Protein 9JP6 (pdb70)

Foldseek 3Di:
DDPFWFQFKAKPFDPRHGDTDGDAQQLLCVLVVHGDDDSVHGDIDTVSSRVSCQVVQQVVCVVVPHGMHIDTDD

B-factor: mean 40.9, std 11.65, range [27.43, 92.7]

Secondary structure (DSSP, 8-state):
--SSEE-EEEEESSTTTT-EEE-BHHHHHHHTT---S-TT-B-PEEHHHHHHHHHHHHHHHHHTT-S-EEEE--

Solvent-accessible surface area: 5175 Å² total; per-residue (Å²): 183,102,90,88,123,4,135,0,0,88,14,72,31,35,199,153,86,51,66,68,50,78,0,13,43,17,27,76,27,49,9,103,67,128,106,49,40,61,94,152,81,94,70,40,1,41,46,82,2,0,84,100,0,33,79,87,32,34,126,80,5,104,134,121,188,66,104,63,84,42,87,27,34,225

Sequence (74 aa):
TQANWCKGVRILGGKRDGETVLFTDAHFSESMGMAGGDPELVEALPMPAALRLLVKWNKLCEQMKLDYRYKLLH

Radius of gyration: 11.98 Å; Cα contacts (8 Å, |Δi|>4): 134; chains: 1; bounding box: 27×26×29 Å

Structure (mmCIF, N/CA/C/O backbone):
data_9JP6
#
_entry.id   9JP6
#
_cell.length_a   58.085
_cell.length_b   58.085
_cell.length_c   46.044
_cell.angle_alpha   90.000
_cell.angle_beta   90.000
_cell.angle_gamma   90.000
#
_symmetry.space_group_name_H-M   'P 41 21 2'
#
loop_
_entity.id
_entity.type
_entity.pdbx_description
1 polymer 'nuclease encoded by gene PAOP5_157'
2 non-polymer 'CHLORIDE ION'
3 non-polymer GLYCEROL
4 water water
#
loop_
_atom_site.group_PDB
_atom_site.id
_atom_site.type_symbol
_atom_site.label_atom_id
_atom_site.label_alt_id
_atom_site.label_comp_id
_atom_site.label_asym_id
_atom_site.label_entity_id
_atom_site.label_seq_id
_atom_site.pdbx_PDB_ins_code
_atom_site.Cartn_x
_atom_site.Cartn_y
_atom_site.Cartn_z
_atom_site.occupancy
_atom_site.B_iso_or_equiv
_atom_site.auth_seq_id
_atom_site.auth_comp_id
_atom_site.auth_asym_id
_atom_site.auth_atom_id
_atom_site.pdbx_PDB_model_num
ATOM 1 N N . THR A 1 4 ? 5.29399 -22.45031 19.36114 1.000 85.64563 2 THR A N 1
ATOM 2 C CA . THR A 1 4 ? 6.50469 -22.91570 18.68329 1.000 92.31872 2 THR A CA 1
ATOM 3 C C . THR A 1 4 ? 6.33572 -24.33845 18.11179 1.000 92.11812 2 THR A C 1
ATOM 4 O O . THR A 1 4 ? 7.17518 -25.22017 18.32331 1.000 90.19304 2 THR A O 1
ATOM 8 N N . GLN A 1 5 ? 5.25841 -24.53793 17.35243 1.000 86.59574 3 GLN A N 1
ATOM 9 C CA . GLN A 1 5 ? 4.85103 -25.84750 16.85521 1.000 81.10508 3 GLN A CA 1
ATOM 10 C C . GLN A 1 5 ? 5.04075 -25.97470 15.34402 1.000 74.15560 3 GLN A C 1
ATOM 11 O O . GLN A 1 5 ? 5.08217 -24.98500 14.60366 1.000 72.35367 3 GLN A O 1
ATOM 17 N N . ALA A 1 6 ? 5.15396 -27.22659 14.88660 1.000 80.08866 4 ALA A N 1
ATOM 18 C CA . ALA A 1 6 ? 4.88550 -27.50358 13.48231 1.000 67.36358 4 ALA A CA 1
ATOM 19 C C . ALA A 1 6 ? 3.41320 -27.30529 13.15958 1.000 55.17857 4 ALA A C 1
ATOM 20 O O . ALA A 1 6 ? 3.03902 -27.32784 11.98559 1.000 52.81594 4 ALA A O 1
ATOM 22 N N . ASN A 1 7 ? 2.58190 -27.10254 14.17910 1.000 57.96318 5 ASN A N 1
ATOM 23 C CA . ASN A 1 7 ? 1.14071 -27.03539 14.03829 1.000 51.51136 5 ASN A CA 1
ATOM 24 C C . ASN A 1 7 ? 0.57952 -25.62576 14.14933 1.000 41.40339 5 ASN A C 1
ATOM 25 O O . ASN A 1 7 ? -0.60098 -25.42550 13.86288 1.000 35.22228 5 ASN A O 1
ATOM 30 N N . TRP A 1 8 ? 1.37456 -24.65480 14.56565 1.000 42.03319 6 TRP A N 1
ATOM 31 C CA . TRP A 1 8 ? 0.90307 -23.29809 14.76648 1.000 38.50054 6 TRP A CA 1
ATOM 32 C C . TRP A 1 8 ? 1.89776 -22.34947 14.11757 1.000 42.59790 6 TRP A C 1
ATOM 33 O O . TRP A 1 8 ? 3.09669 -22.63692 14.05238 1.000 46.38801 6 TRP A O 1
ATOM 44 N N . CYS A 1 9 ? 1.39175 -21.23063 13.60309 1.000 38.58627 7 CYS A N 1
ATOM 45 C CA . CYS A 1 9 ? 2.24061 -20.26246 12.92133 1.000 33.72370 7 CYS A CA 1
ATOM 46 C C . CYS A 1 9 ? 1.81131 -18.85974 13.30697 1.000 30.70038 7 CYS A C 1
ATOM 47 O O . CYS A 1 9 ? 0.62263 -18.53565 13.22748 1.000 32.30186 7 CYS A O 1
ATOM 50 N N 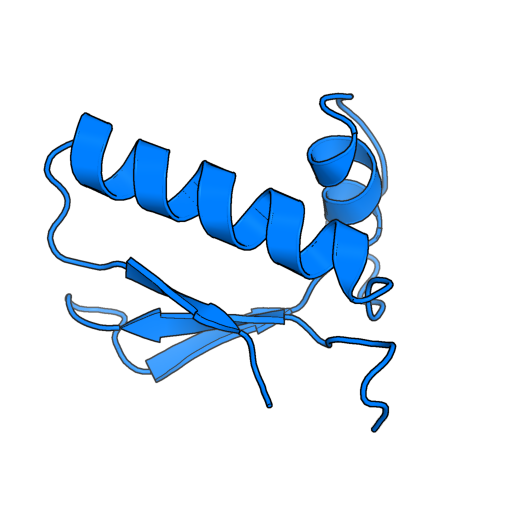. LYS A 1 10 ? 2.78230 -18.02940 13.70219 1.000 33.17553 8 LYS A N 1
ATOM 51 C CA . LYS A 1 10 ? 2.49231 -16.69857 14.22539 1.000 32.84287 8 LYS A CA 1
ATOM 52 C C . LYS A 1 10 ? 2.15521 -15.67085 13.15466 1.000 31.06304 8 LYS A C 1
ATOM 53 O O . LYS A 1 10 ? 1.46893 -14.68950 13.46445 1.000 28.24007 8 LYS A O 1
ATOM 59 N N . GLY A 1 11 ? 2.62447 -15.84798 11.92269 1.000 30.84957 9 GLY A N 1
ATOM 60 C CA . GLY A 1 11 ? 2.35461 -14.84932 10.88706 1.000 29.21005 9 GLY A CA 1
ATOM 61 C C . GLY A 1 11 ? 3.25411 -15.02990 9.67420 1.000 28.61692 9 GLY A C 1
ATOM 62 O O . GLY A 1 11 ? 3.71297 -16.13022 9.38496 1.000 32.73477 9 GLY A O 1
ATOM 63 N N . VAL A 1 12 ? 3.48415 -13.93027 8.96979 1.000 28.96309 10 VAL A N 1
ATOM 64 C CA . VAL A 1 12 ? 4.26356 -13.95581 7.74187 1.000 29.07063 10 VAL A CA 1
ATOM 65 C C . VAL A 1 12 ? 5.28450 -12.83404 7.77713 1.000 31.14761 10 VAL A C 1
ATOM 66 O O . VAL A 1 12 ? 5.18498 -11.89198 8.56513 1.000 32.51297 10 VAL A O 1
ATOM 70 N N . ARG A 1 13 ? 6.28516 -12.95154 6.91796 1.000 29.36208 11 ARG A N 1
ATOM 71 C CA . ARG A 1 13 ? 7.21826 -11.86541 6.69399 1.000 31.98955 11 ARG A CA 1
ATOM 72 C C . ARG A 1 13 ? 7.33047 -11.60062 5.19929 1.000 35.59238 11 ARG A C 1
ATOM 73 O O . ARG A 1 13 ? 7.16777 -12.50117 4.37684 1.000 29.87559 11 ARG A O 1
ATOM 81 N N . ILE A 1 14 ? 7.57208 -10.33711 4.86657 1.000 37.43649 12 ILE A N 1
ATOM 82 C CA . ILE A 1 14 ? 7.53879 -9.85999 3.49310 1.000 33.46219 12 ILE A CA 1
ATOM 83 C C . ILE A 1 14 ? 8.90446 -10.06993 2.87500 1.000 31.89452 12 ILE A C 1
ATOM 84 O O . ILE A 1 14 ? 9.91913 -9.67301 3.45350 1.000 35.83253 12 ILE A O 1
ATOM 89 N N . LEU A 1 15 ? 8.92581 -10.70457 1.70725 1.000 32.52629 13 LEU A N 1
ATOM 90 C CA . LEU A 1 15 ? 10.12486 -10.86870 0.89500 1.000 34.21127 13 LEU A CA 1
ATOM 91 C C . LEU A 1 15 ? 10.08225 -9.85894 -0.24479 1.000 36.86747 13 LEU A C 1
ATOM 92 O O . LEU A 1 15 ? 9.10333 -9.81700 -0.99899 1.000 35.22200 13 LEU A O 1
ATOM 97 N N . GLY A 1 16 ? 11.13227 -9.04778 -0.36107 1.000 35.54420 14 GLY A N 1
ATOM 98 C CA . GLY A 1 16 ? 11.26753 -8.12043 -1.46201 1.000 31.93560 14 GLY A CA 1
ATOM 99 C C . GLY A 1 16 ? 10.46143 -6.85365 -1.27302 1.000 36.12999 14 GLY A C 1
ATOM 100 O O . GLY A 1 16 ? 9.65718 -6.71112 -0.35524 1.000 37.39805 14 GLY A O 1
ATOM 101 N N . GLY A 1 17 ? 10.69742 -5.90291 -2.17024 1.000 40.94150 15 GLY A N 1
ATOM 102 C CA . GLY A 1 17 ? 10.04243 -4.61769 -2.08516 1.000 38.86337 15 GLY A CA 1
ATOM 103 C C . GLY A 1 17 ? 10.61320 -3.73657 -0.98802 1.000 39.50752 15 GLY A C 1
ATOM 104 O O . GLY A 1 17 ? 11.62090 -4.04607 -0.33742 1.000 38.10400 15 GLY A O 1
ATOM 105 N N . LYS A 1 18 ? 9.93920 -2.59962 -0.79178 1.000 36.16102 16 LYS A N 1
ATOM 106 C CA . LYS A 1 18 ? 10.38700 -1.62729 0.19782 1.000 40.48151 16 LYS A CA 1
ATOM 107 C C . LYS A 1 18 ? 10.19645 -2.13194 1.61702 1.000 37.31465 16 LYS A C 1
ATOM 108 O O . LYS A 1 18 ? 10.94552 -1.73663 2.51965 1.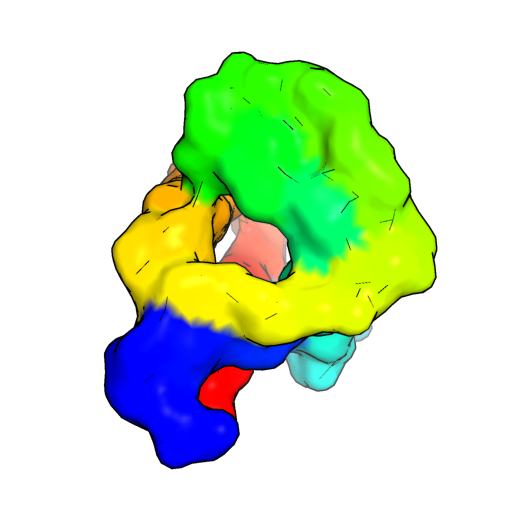000 38.01971 16 LYS A O 1
ATOM 114 N N . ARG A 1 19 ? 9.21268 -3.00152 1.83562 1.000 36.96770 17 ARG A N 1
ATOM 115 C CA . ARG A 1 19 ? 8.88476 -3.48303 3.17026 1.000 39.85800 17 ARG A CA 1
ATOM 116 C C . ARG A 1 19 ? 9.55991 -4.81725 3.47187 1.000 35.86262 17 ARG A C 1
ATOM 117 O O . ARG A 1 19 ? 9.11321 -5.53459 4.36775 1.000 35.11339 17 ARG A O 1
ATOM 125 N N . ASP A 1 20 ? 10.58501 -5.18973 2.70389 1.000 37.99831 18 ASP A N 1
ATOM 126 C CA . ASP A 1 20 ? 11.24969 -6.46777 2.91664 1.000 34.38605 18 ASP A CA 1
ATOM 127 C C . ASP A 1 20 ? 11.71913 -6.59174 4.35496 1.000 35.84387 18 ASP A C 1
ATOM 128 O O . ASP A 1 20 ? 12.34727 -5.67778 4.89246 1.000 38.84961 18 ASP A O 1
ATOM 133 N N . GLY A 1 21 ? 11.38950 -7.72269 4.98420 1.000 35.04565 19 GLY A N 1
ATOM 134 C CA . GLY A 1 21 ? 11.73357 -7.98000 6.36972 1.000 36.07184 19 GLY A CA 1
ATOM 135 C C . GLY A 1 21 ? 10.63819 -7.65802 7.36425 1.000 36.08400 19 GLY A C 1
ATOM 136 O O . GLY A 1 21 ? 10.73456 -8.07131 8.52614 1.000 29.02732 19 GLY A O 1
ATOM 137 N N . GLU A 1 22 ? 9.61825 -6.91719 6.94731 1.000 35.94097 20 GLU A N 1
ATOM 138 C CA . GLU A 1 22 ? 8.48619 -6.64759 7.81267 1.000 34.26927 20 GLU A CA 1
ATOM 139 C C . GLU A 1 22 ? 7.70859 -7.92911 8.06092 1.000 34.58699 20 GLU A C 1
ATOM 140 O O . GLU A 1 22 ? 7.65755 -8.82515 7.21299 1.000 33.37342 20 GLU A O 1
ATOM 146 N N . THR A 1 23 ? 7.13418 -8.02928 9.25579 1.000 38.01168 21 THR A N 1
ATOM 147 C CA . THR A 1 23 ? 6.25609 -9.13029 9.62434 1.000 33.84335 21 THR A CA 1
ATOM 148 C C . THR A 1 23 ? 4.80510 -8.67003 9.65615 1.000 35.23510 21 THR A C 1
ATOM 149 O O . THR A 1 23 ? 4.50309 -7.48225 9.76445 1.000 40.99725 21 THR A O 1
ATOM 153 N N . VAL A 1 24 ? 3.90625 -9.63799 9.53242 1.000 36.03683 22 VAL A N 1
ATOM 154 C CA . VAL A 1 24 ? 2.49093 -9.46300 9.81453 1.000 32.73877 22 VAL A CA 1
ATOM 155 C C . VAL A 1 24 ? 2.12866 -10.61198 10.72703 1.000 34.44153 22 VAL A C 1
ATOM 156 O O . VAL A 1 24 ? 2.31961 -11.77440 10.35588 1.000 32.09938 22 VAL A O 1
ATOM 160 N N . LEU A 1 25 ? 1.64998 -10.30219 11.92347 1.000 31.58774 23 LEU A N 1
ATOM 161 C CA . LEU A 1 25 ? 1.21960 -11.35535 12.82927 1.000 33.29941 23 LEU A CA 1
ATOM 162 C C . LEU A 1 25 ? -0.21523 -11.74514 12.50770 1.000 30.48275 23 LEU A C 1
ATOM 163 O O . LEU A 1 25 ? -1.08092 -10.88765 12.31882 1.000 33.51473 23 LEU A O 1
ATOM 168 N N . PHE A 1 26 ? -0.45975 -13.03931 12.44373 1.000 29.18006 24 PHE A N 1
ATOM 169 C CA . PHE A 1 26 ? -1.81160 -13.52932 12.24016 1.000 29.37166 24 PHE A CA 1
ATOM 170 C C . PHE A 1 26 ? -2.74065 -13.01575 13.33832 1.000 33.02875 24 PHE A C 1
ATOM 171 O O . PHE A 1 26 ? -2.34938 -12.89904 14.50437 1.000 32.59520 24 PHE A O 1
ATOM 179 N N . THR A 1 27 ? -3.96250 -12.65919 12.95739 1.000 32.00827 25 THR A N 1
ATOM 180 C CA . THR A 1 27 ? -4.97247 -12.22323 13.91868 1.000 35.98789 25 THR A CA 1
ATOM 181 C C . THR A 1 27 ? -6.20305 -13.12503 13.83897 1.000 35.84057 25 THR A C 1
ATOM 182 O O . THR A 1 27 ? -6.29570 -14.03551 13.00764 1.000 33.90797 25 THR A O 1
ATOM 186 N N . ASP A 1 28 ? -7.16118 -12.83737 14.71910 1.000 35.23038 26 ASP A N 1
ATOM 187 C CA . ASP A 1 28 ? -8.44211 -13.53401 14.69050 1.000 37.06712 26 ASP A CA 1
ATOM 188 C C . ASP A 1 28 ? -9.11450 -13.41068 13.32232 1.000 36.08551 26 ASP A C 1
ATOM 189 O O . ASP A 1 28 ? -9.68398 -14.38249 12.81136 1.000 31.15156 26 ASP A O 1
ATOM 194 N N . ALA A 1 29 ? -9.03068 -12.23252 12.69735 1.000 35.36412 27 ALA A N 1
ATOM 195 C CA . ALA A 1 29 ? -9.68416 -12.04090 11.40342 1.000 38.42092 27 ALA A CA 1
ATOM 196 C C . ALA A 1 29 ? -9.08435 -12.93267 10.31549 1.000 36.58257 27 ALA A C 1
ATOM 197 O O . ALA A 1 29 ? -9.80576 -13.42319 9.43508 1.000 33.36605 27 ALA A O 1
ATOM 199 N N . HIS A 1 30 ? -7.77253 -13.15386 10.37116 1.000 37.52168 28 HIS A N 1
ATOM 200 C CA . HIS A 1 30 ? -7.09033 -14.01695 9.41323 1.000 35.96731 28 HIS A CA 1
ATOM 201 C C . HIS A 1 30 ? -7.66137 -15.42784 9.40858 1.000 34.41193 28 HIS A C 1
ATOM 202 O O . HIS A 1 30 ? -7.70053 -16.08320 8.36122 1.000 34.54480 28 HIS A O 1
ATOM 209 N N . PHE A 1 31 ? -8.09045 -15.92777 10.56560 1.000 34.21984 29 PHE A N 1
ATOM 210 C CA . PHE A 1 31 ? -8.67915 -17.26036 10.57672 1.000 32.49870 29 PHE A CA 1
ATOM 211 C C . PHE A 1 31 ? -9.93088 -17.28981 9.71457 1.000 35.29625 29 PHE A C 1
ATOM 212 O O . PHE A 1 31 ? -10.12176 -18.19774 8.89725 1.000 34.54679 29 PHE A O 1
ATOM 220 N N . SER A 1 32 ? -10.80161 -16.29609 9.89283 1.000 36.38607 30 SER A N 1
ATOM 221 C CA . SER A 1 32 ? -11.97955 -16.18622 9.04214 1.000 38.29227 30 SER A CA 1
ATOM 222 C C . SER A 1 32 ? -11.57278 -16.04370 7.58277 1.000 37.39826 30 SER A C 1
ATOM 223 O O . SER A 1 32 ? -12.08323 -16.75519 6.71238 1.000 40.23264 30 SER A O 1
ATOM 226 N N . GLU A 1 33 ? -10.61408 -15.15985 7.30121 1.000 37.44154 31 GLU A N 1
ATOM 227 C CA . GLU A 1 33 ? -10.13260 -15.02956 5.93170 1.000 34.42027 31 GLU A CA 1
ATOM 228 C C . GLU A 1 33 ? -9.57503 -16.35194 5.40206 1.000 37.12464 31 GLU A C 1
ATOM 229 O O . GLU A 1 33 ? -9.78122 -16.69147 4.23223 1.000 35.67456 31 GLU A O 1
ATOM 235 N N . SER A 1 34 ? -8.88306 -17.12593 6.24380 1.000 34.44197 32 SER A N 1
ATOM 236 C CA . SER A 1 34 ? -8.43465 -18.43655 5.78873 1.000 34.03781 32 SER A CA 1
ATOM 237 C C . SER A 1 34 ? -9.59790 -19.32527 5.39401 1.000 38.05600 32 SER A C 1
ATOM 238 O O . SER A 1 34 ? -9.39178 -20.32773 4.70179 1.000 39.18850 32 SER A O 1
ATOM 241 N N . MET A 1 35 ? -10.80389 -19.00175 5.85423 1.000 41.37844 33 MET A N 1
ATOM 242 C CA . MET A 1 35 ? -12.02348 -19.68261 5.45214 1.000 42.60684 33 MET A CA 1
ATOM 243 C C . MET A 1 35 ? -12.76333 -18.95638 4.33574 1.000 45.45796 33 MET A C 1
ATOM 244 O O . MET A 1 35 ? -13.81229 -19.43211 3.89555 1.000 48.54514 33 MET A O 1
ATOM 249 N N . GLY A 1 36 ? -12.26607 -17.81450 3.87548 1.000 45.85224 34 GLY A N 1
ATOM 250 C CA . GLY A 1 36 ? -13.00803 -17.06403 2.88296 1.000 42.88229 34 GLY A CA 1
ATOM 251 C C . GLY A 1 36 ? -14.22875 -16.37125 3.43707 1.000 45.27651 34 GLY A C 1
ATOM 252 O O . GLY A 1 36 ? -15.21155 -16.17941 2.71334 1.000 49.53681 34 GLY A O 1
ATOM 253 N N . MET A 1 37 ? -14.19299 -15.98078 4.70598 1.000 44.06587 35 MET A N 1
ATOM 254 C CA . MET A 1 37 ? -15.29894 -15.29778 5.35418 1.000 48.26549 35 MET A CA 1
ATOM 255 C C . MET A 1 37 ? -14.80479 -13.95467 5.86670 1.000 49.47273 35 MET A C 1
ATOM 256 O O . MET A 1 37 ? -13.65700 -13.83252 6.30268 1.000 46.48000 35 MET A O 1
ATOM 261 N N . ALA A 1 38 ? -15.65245 -12.93652 5.78287 1.000 54.90318 36 ALA A N 1
ATOM 262 C CA . ALA A 1 38 ? -15.28335 -11.66367 6.37595 1.000 52.86354 36 ALA A CA 1
ATOM 263 C C . ALA A 1 38 ? -1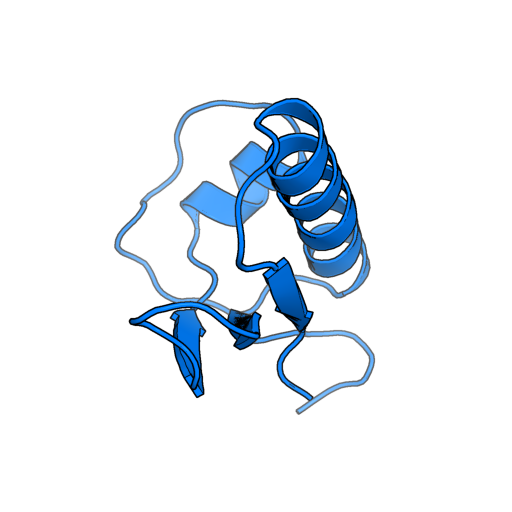5.50407 -11.73231 7.88018 1.000 51.70702 36 ALA A C 1
ATOM 264 O O . ALA A 1 38 ? -16.07851 -12.69189 8.40587 1.000 50.63243 36 ALA A O 1
ATOM 266 N N . GLY A 1 39 ? -15.02061 -10.71508 8.57804 1.000 53.75244 37 GLY A N 1
ATOM 267 C CA . GLY A 1 39 ? -15.21241 -10.63010 10.01221 1.000 50.13655 37 GLY A CA 1
ATOM 268 C C . GLY A 1 39 ? -14.03063 -11.14601 10.81401 1.000 48.21640 37 GLY A C 1
ATOM 269 O O . GLY A 1 39 ? -12.92761 -11.37791 10.30886 1.000 47.04023 37 GLY A O 1
ATOM 270 N N . GLY A 1 40 ? -14.29114 -11.33798 12.10133 1.000 44.02663 38 GLY A N 1
ATOM 271 C CA . GLY A 1 40 ? -13.25178 -11.57465 13.07181 1.000 39.60824 38 GLY A CA 1
ATOM 272 C C . GLY A 1 40 ? -12.54157 -10.29070 13.45899 1.000 43.05581 38 GLY A C 1
ATOM 273 O O . GLY A 1 40 ? -12.58244 -9.28110 12.75858 1.000 45.07347 38 GLY A O 1
ATOM 274 N N . ASP A 1 41 ? -11.88672 -10.33131 14.60783 1.000 41.31090 39 ASP A N 1
ATOM 275 C CA . ASP A 1 41 ? -11.18750 -9.15130 15.08797 1.000 40.88037 39 ASP A CA 1
ATOM 276 C C . ASP A 1 41 ? -9.83845 -9.02908 14.39675 1.000 41.46977 39 ASP A C 1
ATOM 277 O O . ASP A 1 41 ? -8.98682 -9.90807 14.56892 1.000 43.91878 39 ASP A O 1
ATOM 282 N N . PRO A 1 42 ? -9.58770 -7.95969 13.63699 1.000 40.94670 40 PRO A N 1
ATOM 283 C CA . PRO A 1 42 ? -8.28852 -7.80255 12.98210 1.000 44.97509 40 PRO A CA 1
ATOM 284 C C . PRO A 1 42 ? -7.20117 -7.24448 13.87828 1.000 43.79553 40 PRO A C 1
ATOM 285 O O . PRO A 1 42 ? -6.09127 -7.01156 13.38984 1.000 45.10792 40 PRO A O 1
ATOM 289 N N . GLU A 1 43 ? -7.47696 -7.04508 15.16640 1.000 43.52150 41 GLU A N 1
ATOM 290 C CA . GLU A 1 43 ? -6.49473 -6.53487 16.11465 1.000 47.29705 41 GLU A CA 1
ATOM 291 C C . GLU A 1 43 ? -6.13746 -7.54812 17.19671 1.000 44.69431 41 GLU A C 1
ATOM 292 O O . GLU A 1 43 ? -5.29971 -7.25006 18.05824 1.000 44.51794 41 GLU A O 1
ATOM 298 N N . LEU A 1 44 ? -6.75062 -8.73188 17.17549 1.000 42.08144 42 LEU A N 1
ATOM 299 C CA . LEU A 1 44 ? -6.55412 -9.76556 18.18960 1.000 39.46514 42 LEU A CA 1
ATOM 300 C C . LEU A 1 44 ? -5.46277 -10.70121 17.67621 1.000 37.14764 42 LEU A C 1
ATOM 301 O O . LEU A 1 44 ? -5.71620 -11.60908 16.88275 1.000 34.51339 42 LEU A O 1
ATOM 306 N N . VAL A 1 45 ? -4.22660 -10.46894 18.11260 1.000 37.03885 43 VAL A N 1
ATOM 307 C CA . VAL A 1 45 ? -3.11184 -11.29160 17.65503 1.000 35.35294 43 VAL A CA 1
ATOM 308 C C . VAL A 1 45 ? -3.23199 -12.69212 18.22811 1.000 35.27721 43 VAL A C 1
ATOM 309 O O . VAL A 1 45 ? -3.40296 -12.87324 19.44145 1.000 40.47824 43 VAL A O 1
ATOM 313 N N . GLU A 1 46 ? -3.10983 -13.69151 17.36196 1.000 35.43513 44 GLU A N 1
ATOM 314 C CA . GLU A 1 46 ? -3.09204 -15.07065 17.81567 1.000 36.62661 44 GLU A CA 1
ATOM 315 C C . GLU A 1 46 ? -2.58721 -15.95336 16.68823 1.000 33.49175 44 GLU A C 1
ATOM 316 O O . GLU A 1 46 ? -2.89043 -15.71429 15.51643 1.000 30.19589 44 GLU A O 1
ATOM 322 N N . ALA A 1 47 ? -1.79311 -16.95054 17.05498 1.000 30.62786 45 ALA A N 1
ATOM 323 C CA . ALA A 1 47 ? -1.29133 -17.91168 16.08986 1.000 33.12751 45 ALA A CA 1
ATOM 324 C C . ALA A 1 47 ? -2.44602 -18.66249 15.42819 1.000 30.04173 45 ALA A C 1
ATOM 325 O O . ALA A 1 47 ? -3.50181 -18.87666 16.02868 1.000 28.23505 45 ALA A O 1
ATOM 327 N N . LEU A 1 48 ? -2.22394 -19.07994 14.12652 1.000 29.41461 46 LEU A N 1
ATOM 328 C CA . LEU A 1 48 ? -3.14672 -19.86511 13.32438 1.000 30.65093 46 LEU A CA 1
ATOM 329 C C . LEU A 1 48 ? -2.70906 -21.32013 13.28356 1.000 30.45808 46 LEU A C 1
ATOM 330 O O . LEU A 1 48 ? -1.51280 -21.61153 13.28881 1.000 32.22732 46 LEU A O 1
ATOM 335 N N . PRO A 1 49 ? -3.64936 -22.25664 13.22070 1.000 29.42552 47 PRO A N 1
ATOM 336 C CA . PRO A 1 49 ? -3.27188 -23.63578 12.89831 1.000 31.11662 47 PRO A CA 1
ATOM 337 C C . PRO A 1 49 ? -2.55395 -23.66106 11.56088 1.000 29.36258 47 PRO A C 1
ATOM 338 O O . PRO A 1 49 ? -2.94099 -22.96481 10.62296 1.000 32.29084 47 PRO A O 1
ATOM 342 N N . MET A 1 50 ? -1.48724 -24.44819 11.48310 1.000 29.30107 48 MET A N 1
ATOM 343 C CA . MET A 1 50 ? -0.66843 -24.45733 10.27165 1.000 33.31555 48 MET A CA 1
ATOM 344 C C . MET A 1 50 ? -1.45806 -24.61052 8.97651 1.000 32.24581 48 MET A C 1
ATOM 345 O O . MET A 1 50 ? -1.13740 -23.89667 8.01447 1.000 35.44515 48 MET A O 1
ATOM 350 N N . PRO A 1 51 ? -2.46126 -25.48791 8.86296 1.000 33.80883 49 PRO A N 1
ATOM 351 C CA . PRO A 1 51 ? -3.25861 -25.52228 7.62028 1.000 32.21964 49 PRO A CA 1
ATOM 352 C C . PRO A 1 51 ? -3.85998 -24.18709 7.23480 1.000 28.68017 49 PRO A C 1
ATOM 353 O O . PRO A 1 51 ? -3.86464 -23.83268 6.05327 1.000 29.20758 49 PRO A O 1
ATOM 357 N N . ALA A 1 52 ? -4.39218 -23.44984 8.21308 1.000 33.56393 50 ALA A N 1
ATOM 358 C CA . ALA A 1 52 ? -4.94113 -22.12823 7.94831 1.000 31.58702 50 ALA A CA 1
ATOM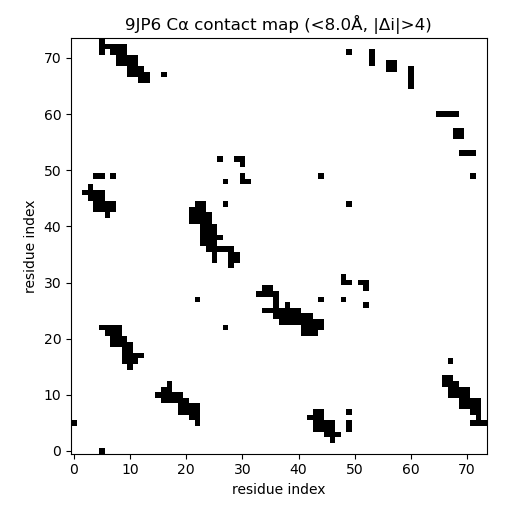 359 C C . ALA A 1 52 ? -3.84308 -21.16810 7.53189 1.000 30.45291 50 ALA A C 1
ATOM 360 O O . ALA A 1 52 ? -4.03647 -20.34376 6.63563 1.000 31.95745 50 ALA A O 1
ATOM 362 N N . ALA A 1 53 ? -2.68374 -21.25529 8.18150 1.000 28.90775 51 ALA A N 1
ATOM 363 C CA . ALA A 1 53 ? -1.54628 -20.45564 7.74920 1.000 29.40265 51 ALA A CA 1
ATOM 364 C C . ALA A 1 53 ? -1.22516 -20.71942 6.28283 1.000 31.15087 51 ALA A C 1
ATOM 365 O O . ALA A 1 53 ? -1.04106 -19.78015 5.50168 1.000 29.27295 51 ALA A O 1
ATOM 367 N N . LEU A 1 54 ? -1.19387 -21.99614 5.88303 1.000 33.24991 52 LEU A N 1
ATOM 368 C CA . LEU A 1 54 ? -0.84431 -22.33694 4.50994 1.000 29.33962 52 LEU A CA 1
ATOM 369 C C . LEU A 1 54 ? -1.87742 -21.81238 3.53593 1.000 34.31065 52 LEU A C 1
ATOM 370 O O . LEU A 1 54 ? -1.52100 -21.29816 2.47299 1.000 31.58912 52 LEU A O 1
ATOM 375 N N . ARG A 1 55 ? -3.16302 -21.94754 3.87415 1.000 33.85323 53 ARG A N 1
ATOM 376 C CA . ARG A 1 55 ? -4.20233 -21.42482 2.99839 1.000 32.55307 53 ARG A CA 1
ATOM 377 C C . ARG A 1 55 ? -3.98245 -19.94613 2.73180 1.000 31.18408 53 ARG A C 1
ATOM 378 O O . ARG A 1 55 ? -4.02779 -19.50267 1.57931 1.000 31.74303 53 ARG A O 1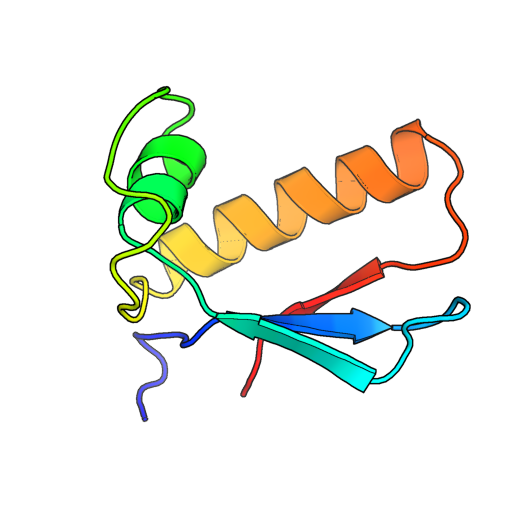
ATOM 386 N N . LEU A 1 56 ? -3.72265 -19.16645 3.78373 1.000 30.28858 54 LEU A N 1
ATOM 387 C CA . LEU A 1 56 ? -3.50522 -17.73828 3.57473 1.000 30.60357 54 LEU A CA 1
ATOM 388 C C . LEU A 1 56 ? -2.22743 -17.49307 2.78724 1.000 30.58107 54 LEU A C 1
ATOM 389 O O . LEU A 1 56 ? -2.17855 -16.59693 1.94242 1.000 30.95198 54 LEU A O 1
ATOM 394 N N . LEU A 1 57 ? -1.18940 -18.28748 3.04814 1.000 30.15207 55 LEU A N 1
ATOM 395 C CA . LEU A 1 57 ? 0.05874 -18.16025 2.30542 1.000 30.39498 55 LEU A CA 1
ATOM 396 C C . LEU A 1 57 ? -0.17414 -18.26374 0.79770 1.000 33.94760 55 LEU A C 1
ATOM 397 O O . LEU A 1 57 ? 0.24858 -17.38804 0.02813 1.000 35.37609 55 LEU A O 1
ATOM 402 N N . VAL A 1 58 ? -0.86998 -19.31462 0.35559 1.000 30.45400 56 VAL A N 1
ATOM 403 C CA . VAL A 1 58 ? -1.04382 -19.52457 -1.07755 1.000 30.75656 56 VAL A CA 1
ATOM 404 C C . VAL A 1 58 ? -1.95303 -18.45767 -1.67761 1.000 32.16911 56 VAL A C 1
ATOM 405 O O . VAL A 1 58 ? -1.67209 -17.92010 -2.75641 1.000 37.12552 56 VAL A O 1
ATOM 409 N N . LYS A 1 59 ? -3.04248 -18.11569 -0.98545 1.000 35.88347 57 LYS A N 1
ATOM 410 C CA . LYS A 1 59 ? -3.95138 -17.07675 -1.47933 1.000 36.61971 57 LYS A CA 1
ATOM 411 C C . LYS A 1 59 ? -3.23051 -15.74368 -1.63438 1.000 32.34501 57 LYS A C 1
ATOM 412 O O . LYS A 1 59 ? -3.38672 -15.05179 -2.64266 1.000 37.63471 57 LYS A O 1
ATOM 418 N N . TRP A 1 60 ? -2.41112 -15.38366 -0.65742 1.000 31.83490 58 TRP A N 1
ATOM 419 C CA . TRP A 1 60 ? -1.77904 -14.07655 -0.68446 1.000 35.06069 58 TRP A CA 1
ATOM 420 C C . TRP A 1 60 ? -0.73368 -13.97848 -1.79371 1.000 34.78677 58 TRP A C 1
ATOM 421 O O . TRP A 1 60 ? -0.63397 -12.94742 -2.46408 1.000 37.78034 58 TRP A O 1
ATOM 432 N N . ASN A 1 61 ? 0.05036 -15.03551 -2.00807 1.000 36.37108 59 ASN A N 1
ATOM 433 C CA . ASN A 1 61 ? 1.06911 -15.00137 -3.05514 1.000 37.51597 59 ASN A CA 1
ATOM 434 C C . ASN A 1 61 ? 0.46683 -15.14500 -4.45195 1.000 40.35858 59 ASN A C 1
ATOM 435 O O . ASN A 1 61 ? 1.00118 -14.57939 -5.41137 1.000 40.60235 59 ASN A O 1
ATOM 440 N N . LYS A 1 62 ? -0.62357 -15.89900 -4.59687 1.000 39.37466 60 LYS A N 1
ATOM 441 C CA . LYS A 1 62 ? -1.36907 -15.85400 -5.85090 1.000 42.08162 60 LYS A CA 1
ATOM 442 C C . LYS A 1 62 ? -1.83718 -14.44016 -6.15872 1.000 42.80055 60 LYS A C 1
ATOM 443 O O . LYS A 1 62 ? -1.68983 -13.97081 -7.29024 1.000 46.57818 60 LYS A O 1
ATOM 449 N N . LEU A 1 63 ? -2.41198 -13.74450 -5.16563 1.000 40.21089 61 LEU A N 1
ATOM 450 C CA . LEU A 1 63 ? -2.73430 -12.33203 -5.36357 1.000 41.80973 61 LEU A CA 1
ATOM 451 C C . LEU A 1 63 ? -1.50972 -11.52316 -5.74702 1.000 44.66701 61 LEU A C 1
ATOM 452 O O . LEU A 1 63 ? -1.57172 -10.68768 -6.65219 1.000 47.13664 61 LEU A O 1
ATOM 457 N N . CYS A 1 64 ? -0.39103 -11.73850 -5.06398 1.000 43.21065 62 CYS A N 1
ATOM 458 C CA . CYS A 1 64 ? 0.78868 -10.94393 -5.36914 1.000 40.47367 62 CYS A CA 1
ATOM 459 C C . CYS A 1 64 ? 1.21939 -11.11354 -6.82197 1.000 47.54535 62 CYS A C 1
ATOM 460 O O . CYS A 1 64 ? 1.60954 -10.13417 -7.46766 1.000 44.00405 62 CYS A O 1
ATOM 463 N N . GLU A 1 65 ? 1.12750 -12.33472 -7.37340 1.000 45.50894 63 GLU A N 1
ATOM 464 C CA . GLU A 1 65 ? 1.49183 -12.47434 -8.78316 1.000 47.83577 63 GLU A CA 1
ATOM 465 C C . GLU A 1 65 ? 0.35078 -12.05035 -9.70034 1.000 46.52896 63 GLU A C 1
ATOM 466 O O . GLU A 1 65 ? 0.60241 -11.46224 -10.75360 1.000 51.06925 63 GLU A O 1
ATOM 472 N N . GLN A 1 66 ? -0.90000 -12.34452 -9.33049 1.000 45.48245 64 GLN A N 1
ATOM 473 C CA . GLN A 1 66 ? -2.03832 -11.77356 -10.04536 1.000 48.21517 64 GLN A CA 1
ATOM 474 C C . GLN A 1 66 ? -1.83898 -10.28008 -10.27226 1.000 49.74955 64 GLN A C 1
ATOM 475 O O . GLN A 1 66 ? -1.99418 -9.78454 -11.39145 1.000 52.28350 64 GLN A O 1
ATOM 481 N N . MET A 1 67 ? -1.44875 -9.55320 -9.22838 1.000 47.57170 65 MET A N 1
ATOM 482 C CA . MET A 1 67 ? -1.29283 -8.10812 -9.31687 1.000 49.76507 65 MET A CA 1
ATOM 483 C C . MET A 1 67 ? 0.11877 -7.69153 -9.73104 1.000 46.66497 65 MET A C 1
ATOM 484 O O . MET A 1 67 ? 0.45340 -6.50702 -9.62236 1.000 41.23245 65 MET A O 1
ATOM 489 N N . LYS A 1 68 ? 0.95142 -8.64544 -10.16311 1.000 43.68537 66 LYS A N 1
ATOM 490 C CA . LYS A 1 68 ? 2.30342 -8.38684 -10.66592 1.000 44.67815 66 LYS A CA 1
ATOM 491 C C . LYS A 1 68 ? 3.13029 -7.52837 -9.70005 1.000 44.64745 66 LYS A C 1
ATOM 492 O O . LYS A 1 68 ? 3.91642 -6.67310 -10.10955 1.000 40.54845 66 LYS A O 1
ATOM 498 N N . LEU A 1 69 ? 2.97642 -7.79090 -8.40236 1.000 42.66036 67 LEU A N 1
ATOM 499 C CA . LEU A 1 69 ? 3.66413 -7.07384 -7.33496 1.000 40.55923 67 LEU A CA 1
ATOM 500 C C . LEU A 1 69 ? 5.11184 -7.54013 -7.19440 1.000 39.14192 67 LEU A C 1
ATOM 501 O O . LEU A 1 69 ? 5.48832 -8.61756 -7.65643 1.000 35.77231 67 LEU A O 1
ATOM 506 N N . ASP A 1 70 ? 5.92979 -6.70892 -6.539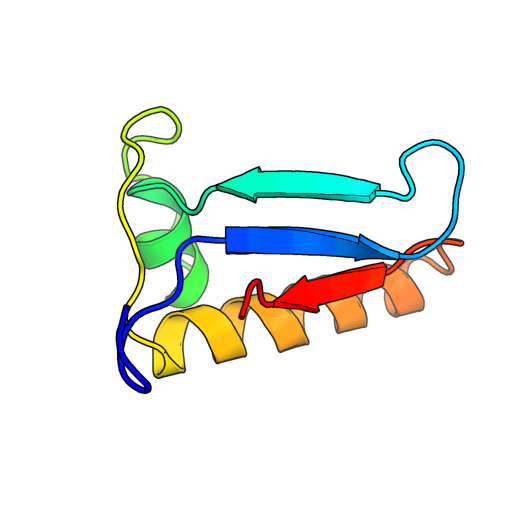13 1.000 38.98430 68 ASP A N 1
ATOM 507 C CA . ASP A 1 70 ? 7.36420 -6.96184 -6.41224 1.000 38.88954 68 ASP A CA 1
ATOM 508 C C . ASP A 1 70 ? 7.75128 -7.58311 -5.07214 1.000 39.70866 68 ASP A C 1
ATOM 509 O O . ASP A 1 70 ? 8.94720 -7.72455 -4.78249 1.000 37.93519 68 ASP A O 1
ATOM 514 N N . TYR A 1 71 ? 6.77707 -7.94254 -4.24686 1.000 36.54890 69 TYR A N 1
ATOM 515 C CA . TYR A 1 71 ? 7.04167 -8.59151 -2.97513 1.000 37.62196 69 TYR A CA 1
ATOM 516 C C . TYR A 1 71 ? 6.16184 -9.82760 -2.85806 1.000 39.52770 69 TYR A C 1
ATOM 517 O O . TYR A 1 71 ? 5.23448 -10.03433 -3.64864 1.000 35.60989 69 TYR A O 1
ATOM 526 N N . ARG A 1 72 ? 6.46926 -10.64387 -1.84720 1.000 34.10084 70 ARG A N 1
ATOM 527 C CA . ARG A 1 72 ? 5.79484 -11.90965 -1.59587 1.000 32.03338 70 ARG A CA 1
ATOM 528 C C . ARG A 1 72 ? 5.76845 -12.15949 -0.09680 1.000 34.12049 70 ARG A C 1
ATOM 529 O O . ARG A 1 72 ? 6.35664 -11.41609 0.69407 1.000 33.84977 70 ARG A O 1
ATOM 537 N N . TYR A 1 73 ? 5.12260 -13.24810 0.28957 1.000 32.33425 71 TYR A N 1
ATOM 538 C CA . TYR A 1 73 ? 5.01543 -13.61615 1.68897 1.000 33.29086 71 TYR A CA 1
ATOM 539 C C . 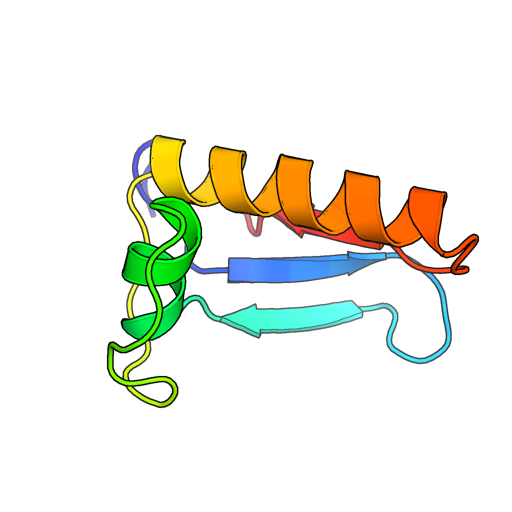TYR A 1 73 ? 5.67298 -14.96601 1.92536 1.000 33.23997 71 TYR A C 1
ATOM 540 O O . TYR A 1 73 ? 5.62519 -15.85122 1.06091 1.000 29.83364 71 TYR A O 1
ATOM 549 N N . LYS A 1 74 ? 6.28784 -15.09939 3.10474 1.000 30.42764 72 LYS A N 1
ATOM 550 C CA . LYS A 1 74 ? 6.84748 -16.34418 3.61521 1.000 30.52897 72 LYS A CA 1
ATOM 551 C C . LYS A 1 74 ? 6.38407 -16.52848 5.05496 1.000 30.37595 72 LYS A C 1
ATOM 552 O O . LY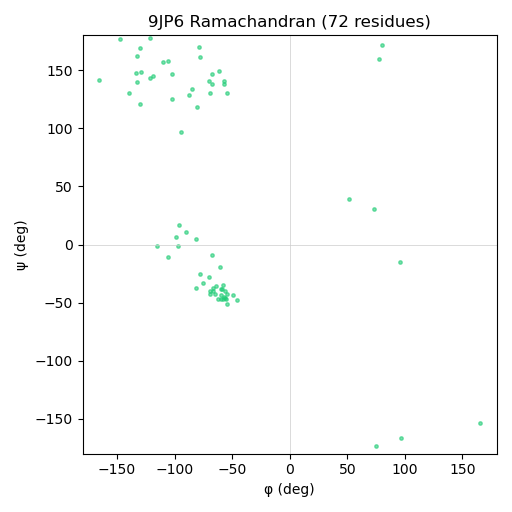S A 1 74 ? 6.34160 -15.56057 5.81749 1.000 30.72555 72 LYS A O 1
ATOM 558 N N . LEU A 1 75 ? 6.04275 -17.76216 5.43413 1.000 31.39935 73 LEU A N 1
ATOM 559 C CA . LEU A 1 75 ? 5.60172 -18.01479 6.80541 1.000 31.98439 73 LEU A CA 1
ATOM 560 C C . LEU A 1 75 ? 6.75009 -17.87656 7.79710 1.000 33.02590 73 LEU A C 1
ATOM 561 O O . LEU A 1 75 ? 7.88095 -18.29198 7.53003 1.000 34.59461 73 LEU A O 1
ATOM 566 N N . LEU A 1 76 ? 6.43678 -17.29923 8.95524 1.000 29.87292 74 LEU A N 1
ATOM 567 C CA . LEU A 1 76 ? 7.36794 -17.24027 10.07162 1.000 35.68546 74 LEU A CA 1
ATOM 568 C C . LEU A 1 76 ? 7.61288 -18.63596 10.62683 1.000 43.27066 74 LEU A C 1
ATOM 569 O O . LEU A 1 76 ? 6.68724 -19.43907 10.78448 1.000 44.58423 74 LEU A O 1
ATOM 574 N N . HIS A 1 77 ? 8.86364 -18.92198 10.94460 1.000 50.31726 75 HIS A N 1
ATOM 575 C CA . HIS A 1 77 ? 9.23063 -20.30137 11.21564 1.000 54.41451 75 HIS A CA 1
ATOM 576 C C . HIS A 1 77 ? 9.01685 -20.64398 12.68905 1.000 57.16815 75 HIS A C 1
ATOM 577 O O . HIS A 1 77 ? 9.07992 -19.76459 13.55509 1.000 56.71570 75 HIS A O 1
#

Nearest PDB structures (foldseek):
  2wa9-assembly2_B  TM=4.837E-01  e=1.498E+00  Escherichia coli
  3o2b-assembly1_A  TM=4.825E-01  e=1.498E+00  Escherichia coli K-12
  3o1f-assembly2_B  TM=4.883E-01  e=2.242E+00  Escherichia coli
  8fbp-assembly1_M  TM=2.041E-01  e=5.376E+00  Pseudomonas aeruginosa PAO1